Protein AF-A0A4U1I1T6-F1 (afdb_monomer_lite)

Sequence (171 aa):
MKTCNKTPLALSTFSSVDLEDEPFQVVIAKGVFDIVPGAPLALASTQEVIALDEAVPFKIGTDILCQATAYAPGGVPVPSFRVGWAVGASTRHHTVTGPRARVYTPLLGWSLSPIVPVRRAPLGDALAREGEGYRYLRGDEEVILENLHPEYPRLTFRLPNLLVATALVDR

Organism: NCBI:txid889272

Secondary structure (DSSP, 8-state):
------SSSEEEEEEEE-TTS-EEEEEEEE--EE--TTSB-EE-SS-------------SS------EEEE-GGG--BSEEEEEEEETTEEEEEEEE----EEEETTTEEEEPPPPPBSEEEE-GGG----SS-----S--EEEEES-SSS-SEEEEE-------------

Foldseek 3Di:
DDFDDPDPWDWDKDWDADPVRHIDIDIDTHFDWDADFAEATDGDPDGDDDDDPPPDDDALEDWDFDWFKFFDPPLDFDQKDKWWKDWAPDIDMDIDGADWDFDQDPPPGTDIHRTDTDRMDTDDRPPGDRPPDSYYDQQFTKMWTARRDPPCNIGIYTGNSDDDDTDDDDD

Structure (mmCIF, N/CA/C/O backbone):
data_AF-A0A4U1I1T6-F1
#
_entry.id   AF-A0A4U1I1T6-F1
#
loop_
_atom_site.group_PDB
_atom_site.id
_atom_site.type_symbol
_atom_site.label_atom_id
_atom_site.label_alt_id
_atom_site.label_comp_id
_atom_site.label_asym_id
_atom_site.label_entity_id
_atom_site.label_seq_id
_atom_site.pdbx_PDB_ins_code
_atom_site.Cartn_x
_atom_site.Cartn_y
_atom_site.Cartn_z
_atom_site.occupancy
_atom_site.B_iso_or_equiv
_atom_site.auth_seq_id
_atom_site.auth_comp_id
_atom_site.auth_asym_id
_atom_site.auth_atom_id
_atom_site.pdbx_PDB_model_num
ATOM 1 N N . MET A 1 1 ? -2.062 15.041 29.636 1.00 62.44 1 MET A N 1
ATOM 2 C CA . MET A 1 1 ? -3.040 13.983 29.295 1.00 62.44 1 MET A CA 1
ATOM 3 C C . MET A 1 1 ? -2.355 12.622 29.383 1.00 62.44 1 MET A C 1
ATOM 5 O O . MET A 1 1 ? -1.248 12.500 28.875 1.00 62.44 1 MET A O 1
ATOM 9 N N . LYS A 1 2 ? -2.943 11.620 30.054 1.00 67.38 2 LYS A N 1
ATOM 10 C CA . LYS A 1 2 ? -2.386 10.254 30.092 1.00 67.38 2 LYS A CA 1
ATOM 11 C C . LYS A 1 2 ? -3.139 9.378 29.094 1.00 67.38 2 LYS A C 1
ATOM 13 O O . LYS A 1 2 ? -4.323 9.130 29.291 1.00 67.38 2 LYS A O 1
ATOM 18 N N . THR A 1 3 ? -2.457 8.881 28.066 1.00 72.00 3 THR A N 1
ATOM 19 C CA . THR A 1 3 ? -3.080 7.996 27.073 1.00 72.00 3 THR A CA 1
ATOM 20 C C . THR A 1 3 ? -3.007 6.540 27.530 1.00 72.00 3 THR A C 1
ATOM 22 O O . THR A 1 3 ? -1.951 6.058 27.938 1.00 72.00 3 THR A O 1
ATOM 25 N N . CYS A 1 4 ? -4.138 5.830 27.495 1.00 77.81 4 CYS A N 1
ATOM 26 C CA . CYS A 1 4 ? -4.217 4.400 27.792 1.00 77.81 4 CYS A CA 1
ATOM 27 C C . CYS A 1 4 ? -4.585 3.647 26.513 1.00 77.81 4 CYS A C 1
ATOM 29 O O . CYS A 1 4 ? -5.707 3.765 26.025 1.00 77.81 4 CYS A O 1
ATOM 31 N N . ASN A 1 5 ? -3.637 2.884 25.970 1.00 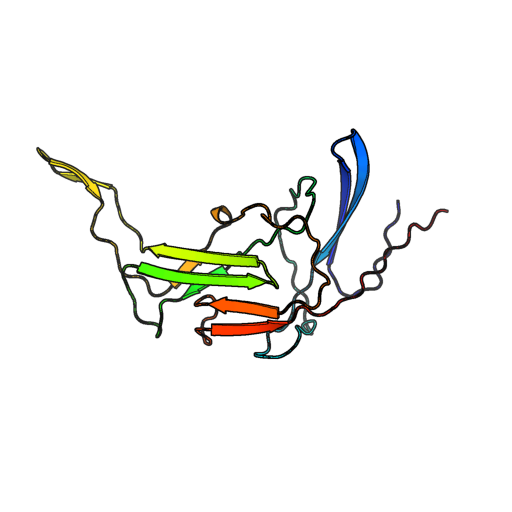81.62 5 ASN A N 1
ATOM 32 C CA . ASN A 1 5 ? -3.860 2.071 24.783 1.00 81.62 5 ASN A CA 1
ATOM 33 C C . ASN A 1 5 ? -4.319 0.664 25.186 1.00 81.62 5 ASN A C 1
ATOM 35 O O . ASN A 1 5 ? -3.587 -0.055 25.861 1.00 81.62 5 ASN A O 1
ATOM 39 N N . LYS A 1 6 ? -5.534 0.285 24.779 1.00 84.06 6 LYS A N 1
ATOM 40 C CA . LYS A 1 6 ? -6.099 -1.063 24.982 1.00 84.06 6 LYS A CA 1
ATOM 41 C C . LYS A 1 6 ? -6.043 -1.930 23.718 1.00 84.06 6 LYS A C 1
ATOM 43 O O . LYS A 1 6 ? -6.644 -2.998 23.684 1.00 84.06 6 LYS A O 1
ATOM 48 N N . THR A 1 7 ? -5.365 -1.456 22.678 1.00 83.12 7 THR A N 1
ATOM 49 C CA . THR A 1 7 ? -5.204 -2.147 21.395 1.00 83.12 7 THR A CA 1
ATOM 50 C C . THR A 1 7 ? -3.774 -2.683 21.266 1.00 83.12 7 THR A C 1
ATOM 52 O O . THR A 1 7 ? -2.875 -2.174 21.938 1.00 83.12 7 THR A O 1
ATOM 55 N N . PRO A 1 8 ? -3.528 -3.669 20.386 1.00 84.25 8 PRO A N 1
ATOM 56 C CA . PRO A 1 8 ? -2.169 -4.098 20.051 1.00 84.25 8 PRO A CA 1
ATOM 57 C C . PRO A 1 8 ? -1.422 -3.107 19.136 1.00 84.25 8 PRO A C 1
ATOM 59 O O . PRO A 1 8 ? -0.280 -3.368 18.770 1.00 84.25 8 PRO A O 1
ATOM 62 N N . LEU A 1 9 ? -2.053 -1.996 18.737 1.00 87.12 9 LEU A N 1
ATOM 63 C CA . LEU A 1 9 ? -1.491 -1.023 17.800 1.00 87.12 9 LEU A CA 1
ATOM 64 C C . LEU A 1 9 ? -0.429 -0.161 18.483 1.00 87.12 9 LEU A C 1
ATOM 66 O O . LEU A 1 9 ? -0.595 0.238 19.635 1.00 87.12 9 LEU A O 1
ATOM 70 N N . ALA A 1 10 ? 0.632 0.195 17.765 1.00 87.19 10 ALA A N 1
ATOM 71 C CA . ALA A 1 10 ? 1.562 1.224 18.211 1.00 87.19 10 ALA A CA 1
ATOM 72 C C . ALA A 1 10 ? 0.858 2.588 18.239 1.00 87.19 10 ALA A C 1
ATOM 74 O O . ALA A 1 10 ? 0.113 2.933 17.324 1.00 87.19 10 ALA A O 1
ATOM 75 N N . LEU A 1 11 ? 1.096 3.367 19.292 1.00 84.56 11 LEU A N 1
ATOM 76 C CA . LEU A 1 11 ? 0.408 4.631 19.536 1.00 84.56 11 LEU A CA 1
ATOM 77 C C . LEU A 1 11 ? 1.404 5.795 19.537 1.00 84.56 11 LEU A C 1
ATOM 79 O O . LEU A 1 11 ? 2.357 5.773 20.313 1.00 84.56 11 LEU A O 1
ATOM 83 N N . SER A 1 12 ? 1.113 6.832 18.752 1.00 84.25 12 SER A N 1
ATOM 84 C CA . SER A 1 12 ? 1.759 8.150 18.847 1.00 84.25 12 SER A CA 1
ATOM 85 C C . SER A 1 12 ? 0.694 9.218 19.093 1.00 84.25 12 SER A C 1
ATOM 87 O O . SER A 1 12 ? -0.420 9.128 18.573 1.00 84.25 12 SER A O 1
ATOM 89 N N . THR A 1 13 ? 1.014 10.238 19.887 1.00 83.00 13 THR A N 1
ATOM 90 C CA . THR A 1 13 ? 0.098 11.352 20.163 1.00 83.00 13 THR A CA 1
ATOM 91 C C . THR A 1 13 ? 0.864 12.663 20.233 1.00 83.00 13 THR A C 1
ATOM 93 O O . THR A 1 13 ? 1.878 12.725 20.924 1.00 83.00 13 THR A O 1
ATOM 96 N N . PHE A 1 14 ? 0.352 13.718 19.608 1.00 84.56 14 PHE A N 1
ATOM 97 C CA . PHE A 1 14 ? 0.899 15.073 19.711 1.00 84.56 14 PHE A CA 1
ATOM 98 C C . PHE A 1 14 ? -0.227 16.107 19.676 1.00 84.56 14 PHE A C 1
ATOM 100 O O . PHE A 1 14 ? -1.327 15.817 19.205 1.00 84.56 14 PHE A O 1
ATOM 107 N N . SER A 1 15 ? 0.025 17.290 20.222 1.00 86.12 15 SER A N 1
ATOM 108 C CA . SER A 1 15 ? -0.927 18.401 20.187 1.00 86.12 15 SER A CA 1
ATOM 109 C C . SER A 1 15 ? -0.653 19.285 18.972 1.00 86.12 15 SER A C 1
ATOM 111 O O . SER A 1 15 ? 0.494 19.424 18.548 1.00 86.12 15 SER A O 1
ATOM 113 N N . SER A 1 16 ? -1.703 19.870 18.411 1.00 85.56 16 SER A N 1
ATOM 114 C CA . SER A 1 16 ? -1.637 20.783 17.272 1.00 85.56 16 SER A CA 1
ATOM 115 C C . SER A 1 16 ? -2.718 21.858 17.414 1.00 85.56 16 SER A C 1
ATOM 117 O O . SER A 1 16 ? -3.456 21.851 18.400 1.00 85.56 16 SER A O 1
ATOM 119 N N . VAL A 1 17 ? -2.789 22.780 16.461 1.00 85.75 17 VAL A N 1
ATOM 120 C CA . VAL A 1 17 ? -3.828 23.812 16.380 1.00 85.75 17 VAL A CA 1
ATOM 121 C C . VAL A 1 17 ? -4.513 23.725 15.025 1.00 85.75 17 VAL A C 1
ATOM 123 O O . VAL A 1 17 ? -3.873 23.358 14.033 1.00 85.75 17 VAL A O 1
ATOM 126 N N . ASP A 1 18 ? -5.817 23.967 14.990 1.00 84.31 18 ASP A N 1
ATOM 127 C CA . ASP A 1 18 ? -6.570 23.995 13.739 1.00 84.31 18 ASP A CA 1
ATOM 128 C C . ASP A 1 18 ? -6.393 25.334 12.991 1.00 84.31 18 ASP A C 1
ATOM 130 O O . ASP A 1 18 ? -5.479 26.109 13.273 1.00 84.31 18 ASP A O 1
ATOM 134 N N . LEU A 1 19 ? -7.227 25.588 11.976 1.00 83.00 19 LEU A N 1
ATOM 135 C CA . LEU A 1 19 ? -7.156 26.818 11.174 1.00 83.00 19 LEU A CA 1
ATOM 136 C C . LEU A 1 19 ? -7.570 28.084 11.947 1.00 83.00 19 LEU A C 1
ATOM 138 O O . LEU A 1 19 ? -7.325 29.183 11.451 1.00 83.00 19 LEU A O 1
ATOM 142 N N . GLU A 1 20 ? -8.205 27.937 13.110 1.00 89.06 20 GLU A N 1
ATOM 143 C CA . GLU A 1 20 ? -8.663 29.021 13.985 1.00 89.06 20 GLU A CA 1
ATOM 144 C C . GLU A 1 20 ? -7.752 29.180 15.219 1.00 89.06 20 GLU A C 1
ATOM 146 O O . GLU A 1 20 ? -8.106 29.886 16.159 1.00 89.06 20 GLU A O 1
ATOM 151 N N . ASP A 1 21 ? -6.567 28.552 15.202 1.00 88.00 21 ASP A N 1
ATOM 152 C CA . ASP A 1 21 ? -5.613 28.473 16.317 1.00 88.00 21 ASP A CA 1
ATOM 153 C C . ASP A 1 21 ? -6.151 27.728 17.560 1.00 88.00 21 ASP A C 1
ATOM 155 O O . ASP A 1 21 ? -5.541 27.771 18.635 1.00 88.00 21 ASP A O 1
ATOM 159 N N . GLU A 1 22 ? -7.252 26.980 17.428 1.00 88.88 22 GLU A N 1
ATOM 160 C CA . GLU A 1 22 ? -7.821 26.219 18.537 1.00 88.88 22 GLU A CA 1
ATOM 161 C C . GLU A 1 22 ? -7.041 24.909 18.752 1.00 88.88 22 GLU A C 1
ATOM 163 O O . GLU A 1 22 ? -6.776 24.156 17.803 1.00 88.88 22 GLU A O 1
ATOM 168 N N . PRO A 1 23 ? -6.634 24.596 19.997 1.00 87.44 23 PRO A N 1
ATOM 169 C CA . PRO A 1 23 ? -5.812 23.432 20.276 1.00 87.44 23 PRO A CA 1
ATOM 170 C C . PRO A 1 23 ? -6.610 22.134 20.142 1.00 87.44 23 PRO A C 1
ATOM 172 O O . PRO A 1 23 ? -7.677 21.960 20.733 1.00 87.44 23 PRO A O 1
ATOM 175 N N . PHE A 1 24 ? -6.024 21.151 19.465 1.00 83.19 24 PHE A N 1
ATOM 176 C CA . PHE A 1 24 ? -6.558 19.797 19.392 1.00 83.19 24 PHE A CA 1
ATOM 177 C C . PHE A 1 24 ? -5.471 18.739 19.593 1.00 83.19 24 PHE A C 1
ATOM 179 O O . PHE A 1 24 ? -4.265 18.991 19.510 1.00 83.19 24 PHE A O 1
ATOM 186 N N . GLN A 1 25 ? -5.908 17.517 19.886 1.00 83.06 25 GLN A N 1
ATOM 187 C CA . GLN A 1 25 ? -5.027 16.384 20.125 1.00 83.06 25 GLN A CA 1
ATOM 188 C C . GLN A 1 25 ? -5.090 15.402 18.958 1.00 83.06 25 GLN A C 1
ATOM 190 O O . GLN A 1 25 ? -6.158 14.895 18.619 1.00 83.06 25 GLN A O 1
ATOM 195 N N . VAL A 1 26 ? -3.931 15.065 18.399 1.00 81.94 26 VAL A N 1
ATOM 196 C CA . VAL A 1 26 ? -3.796 14.007 17.399 1.00 81.94 26 VAL A CA 1
ATOM 197 C C . VAL A 1 26 ? -3.507 12.683 18.093 1.00 81.94 26 VAL A C 1
ATOM 199 O O . VAL A 1 26 ? -2.675 12.603 19.007 1.00 81.94 26 VAL A O 1
ATOM 202 N N . VAL A 1 27 ? -4.198 11.640 17.634 1.00 83.25 27 VAL A N 1
ATOM 203 C CA . VAL A 1 27 ? -3.990 10.248 18.031 1.00 83.25 27 VAL A CA 1
ATOM 204 C C . VAL A 1 27 ? -3.716 9.426 16.778 1.00 83.25 27 VAL A C 1
ATOM 206 O O . VAL A 1 27 ? -4.550 9.367 15.879 1.00 83.25 27 VAL A O 1
ATOM 209 N N . ILE A 1 28 ? -2.554 8.779 16.727 1.00 83.56 28 ILE A N 1
ATOM 210 C CA . ILE A 1 28 ? -2.149 7.903 15.628 1.00 83.56 28 ILE A CA 1
ATOM 211 C C . ILE A 1 28 ? -2.054 6.479 16.159 1.00 83.56 28 ILE A C 1
ATOM 213 O O . ILE A 1 28 ? -1.258 6.207 17.057 1.00 83.56 28 ILE A O 1
ATOM 217 N N . ALA A 1 29 ? -2.829 5.573 15.568 1.00 85.31 29 ALA A N 1
ATOM 218 C CA . ALA A 1 29 ? -2.722 4.140 15.801 1.00 85.31 29 ALA A CA 1
ATOM 219 C C . ALA A 1 29 ? -2.100 3.468 14.569 1.00 85.31 29 ALA A C 1
ATOM 221 O O . ALA A 1 29 ? -2.626 3.575 13.463 1.00 85.31 29 ALA A O 1
ATOM 222 N N . LYS A 1 30 ? -0.964 2.798 14.757 1.00 87.44 30 LYS A N 1
ATOM 223 C CA . LYS A 1 30 ? -0.170 2.152 13.705 1.00 87.44 30 LYS A CA 1
ATOM 224 C C . LYS A 1 30 ? -0.226 0.642 13.897 1.00 87.44 30 LYS A C 1
ATOM 226 O O . LYS A 1 30 ? -0.022 0.157 15.009 1.00 87.44 30 LYS A O 1
ATOM 231 N N . GLY A 1 31 ? -0.480 -0.096 12.825 1.00 88.88 31 GLY A N 1
ATOM 232 C CA . GLY A 1 31 ? -0.521 -1.552 12.868 1.00 88.88 31 GLY A CA 1
ATOM 233 C C . GLY A 1 31 ? -0.065 -2.176 11.564 1.00 88.88 31 GLY A C 1
ATOM 234 O O . GLY A 1 31 ? -0.173 -1.565 10.501 1.00 88.88 31 GLY A O 1
ATOM 235 N N . VAL A 1 32 ? 0.434 -3.400 11.673 1.00 92.31 32 VAL A N 1
ATOM 236 C CA . VAL A 1 32 ? 0.719 -4.277 10.540 1.00 92.31 32 VAL A CA 1
ATOM 237 C C . VAL A 1 32 ? -0.510 -5.141 10.285 1.00 92.31 32 VAL A C 1
ATOM 239 O O . VAL A 1 32 ? -1.097 -5.697 11.222 1.00 92.31 32 VAL A O 1
ATOM 242 N N . PHE A 1 33 ? -0.894 -5.238 9.015 1.00 93.00 33 PHE A N 1
ATOM 243 C CA . PHE A 1 33 ? -2.070 -5.967 8.566 1.00 93.00 33 PHE A CA 1
ATOM 244 C C . PHE A 1 33 ? -1.711 -6.953 7.463 1.00 93.00 33 PHE A C 1
ATOM 246 O O . PHE A 1 33 ? -0.930 -6.628 6.569 1.00 93.00 33 PHE A O 1
ATOM 253 N N . ASP A 1 34 ? -2.348 -8.118 7.497 1.00 93.25 34 ASP A N 1
ATOM 254 C CA . ASP A 1 34 ? -2.270 -9.099 6.428 1.00 93.25 34 ASP A CA 1
ATOM 255 C C . ASP A 1 34 ? -3.204 -8.693 5.287 1.00 93.25 34 ASP A C 1
ATOM 257 O O . ASP A 1 34 ? -4.404 -8.462 5.480 1.00 93.25 34 ASP A O 1
ATOM 261 N N . ILE A 1 35 ? -2.643 -8.621 4.079 1.00 92.75 35 ILE A N 1
ATOM 262 C CA . ILE A 1 35 ? -3.406 -8.368 2.860 1.00 92.75 35 ILE A CA 1
ATOM 263 C C . ILE A 1 35 ? -3.799 -9.709 2.254 1.00 92.75 35 ILE A C 1
ATOM 265 O O . ILE A 1 35 ? -2.966 -10.430 1.706 1.00 92.75 35 ILE A O 1
ATOM 269 N N . VAL A 1 36 ? -5.091 -10.019 2.314 1.00 89.56 36 VAL A N 1
ATOM 270 C CA . VAL A 1 36 ? -5.667 -11.200 1.670 1.00 89.56 36 VAL A CA 1
ATOM 271 C C . VAL A 1 36 ? -6.554 -10.739 0.509 1.00 89.56 36 VAL A C 1
ATOM 273 O O . VAL A 1 36 ? -7.460 -9.929 0.729 1.00 89.56 36 VAL A O 1
ATOM 276 N N . PRO A 1 37 ? -6.326 -11.223 -0.730 1.00 93.69 37 PRO A N 1
ATOM 277 C CA . PRO A 1 37 ? -7.136 -10.838 -1.880 1.00 93.69 37 PRO A CA 1
ATOM 278 C C . PRO A 1 37 ? -8.638 -11.034 -1.632 1.00 93.69 37 PRO A C 1
ATOM 280 O O . PRO A 1 37 ? -9.088 -12.112 -1.252 1.00 93.69 37 PRO A O 1
ATOM 283 N N . GLY A 1 38 ? -9.415 -9.980 -1.867 1.00 92.00 38 GLY A N 1
ATOM 284 C CA . GLY A 1 38 ? -10.870 -9.956 -1.734 1.00 92.00 38 GLY A CA 1
ATOM 285 C C . GLY A 1 38 ? -11.399 -9.907 -0.297 1.00 92.00 38 GLY A C 1
ATOM 286 O O . GLY A 1 38 ? -12.611 -9.815 -0.119 1.00 92.00 38 GLY A O 1
ATOM 287 N N . ALA A 1 39 ? -10.535 -9.940 0.720 1.00 92.06 39 ALA A N 1
ATOM 288 C CA . ALA A 1 39 ? -10.943 -9.939 2.121 1.00 92.06 39 ALA A CA 1
ATOM 289 C C . ALA A 1 39 ? -10.639 -8.597 2.814 1.00 92.06 39 ALA A C 1
ATOM 291 O O . ALA A 1 39 ? -9.796 -7.823 2.347 1.00 92.06 39 ALA A O 1
ATOM 292 N N . PRO A 1 40 ? -11.319 -8.286 3.932 1.00 94.56 40 PRO A N 1
ATOM 293 C CA . PRO A 1 40 ? -10.883 -7.224 4.827 1.00 94.56 40 PRO A CA 1
ATOM 294 C C . PRO A 1 40 ? -9.486 -7.503 5.383 1.00 94.56 40 PRO A C 1
ATOM 296 O O . PRO A 1 40 ? -9.140 -8.655 5.651 1.00 94.56 40 PRO A O 1
ATOM 299 N N . LEU A 1 41 ? -8.710 -6.441 5.595 1.00 94.44 41 LEU A N 1
ATOM 300 C CA . LEU A 1 41 ? -7.442 -6.516 6.310 1.00 94.44 41 LEU A CA 1
ATOM 301 C C . LEU A 1 41 ? -7.644 -7.156 7.689 1.00 94.44 41 LEU A C 1
ATOM 303 O O . LEU A 1 41 ? -8.540 -6.771 8.442 1.00 94.44 41 LEU A O 1
ATOM 307 N N . ALA A 1 42 ? -6.773 -8.099 8.031 1.00 91.81 42 ALA A N 1
ATOM 308 C CA . ALA A 1 42 ? -6.689 -8.675 9.367 1.00 91.81 42 ALA A CA 1
ATOM 309 C C . ALA A 1 42 ? -5.436 -8.147 10.064 1.00 91.81 42 ALA A C 1
ATOM 311 O O . ALA A 1 42 ? -4.418 -7.921 9.415 1.00 91.81 42 ALA A O 1
ATOM 312 N N . LEU A 1 43 ? -5.493 -7.932 11.381 1.00 91.56 43 LEU A N 1
ATOM 313 C CA . LEU A 1 43 ? -4.284 -7.602 12.135 1.00 91.56 43 LEU A CA 1
ATOM 314 C C . LEU A 1 43 ? -3.298 -8.762 12.046 1.00 91.56 43 LEU A C 1
ATOM 316 O O . LEU A 1 43 ? -3.652 -9.893 12.382 1.00 91.56 43 LEU A O 1
ATOM 320 N N . ALA A 1 44 ? -2.068 -8.458 11.645 1.00 92.12 44 ALA A N 1
ATOM 321 C CA . ALA A 1 44 ? -1.010 -9.449 11.604 1.00 92.12 44 ALA A CA 1
ATOM 322 C C . ALA A 1 44 ? -0.707 -9.954 13.021 1.00 92.12 44 ALA A C 1
ATOM 324 O O . ALA A 1 44 ? -0.699 -9.184 13.992 1.00 92.12 44 ALA A O 1
ATOM 325 N N . SER A 1 45 ? -0.397 -11.247 13.145 1.00 89.62 45 SER A N 1
ATOM 326 C CA . SER A 1 45 ? -0.026 -11.870 14.426 1.00 89.62 45 SER A CA 1
ATOM 327 C C . SER A 1 45 ? 1.233 -11.261 15.048 1.00 89.62 45 SER A C 1
ATOM 329 O O . SER A 1 45 ? 1.456 -11.377 16.252 1.00 89.62 45 SER A O 1
ATOM 331 N N . THR A 1 46 ? 2.061 -10.618 14.226 1.00 89.62 46 THR A N 1
ATOM 332 C CA . THR A 1 46 ? 3.283 -9.929 14.630 1.00 89.62 46 THR A CA 1
ATOM 333 C C . THR A 1 46 ? 3.184 -8.470 14.209 1.00 89.62 46 THR A C 1
ATOM 335 O O . THR A 1 46 ? 2.896 -8.168 13.055 1.00 89.62 46 THR A O 1
ATOM 338 N N . GLN A 1 47 ? 3.405 -7.564 15.159 1.00 89.75 47 GLN A N 1
ATOM 339 C CA . GLN A 1 47 ? 3.430 -6.126 14.915 1.00 89.75 47 GLN A CA 1
ATOM 340 C C . GLN A 1 47 ? 4.886 -5.664 14.833 1.00 89.75 47 GLN A C 1
ATOM 342 O O . GLN A 1 47 ? 5.686 -5.970 15.717 1.00 89.75 47 GLN A O 1
ATOM 347 N N . GLU A 1 48 ? 5.221 -4.922 13.783 1.00 82.94 48 GLU A N 1
ATOM 348 C CA . GLU A 1 48 ? 6.536 -4.307 13.594 1.00 82.94 48 GLU A CA 1
ATOM 349 C C . GLU A 1 48 ? 6.451 -2.792 13.807 1.00 82.94 48 GLU A C 1
ATOM 351 O O . GLU A 1 48 ? 5.394 -2.176 13.639 1.00 82.94 48 GLU A O 1
ATOM 356 N N . VAL A 1 49 ? 7.568 -2.171 14.195 1.00 72.94 49 VAL A N 1
ATOM 357 C CA . VAL A 1 49 ? 7.624 -0.718 14.390 1.00 72.94 49 VAL A CA 1
ATOM 358 C C . VAL A 1 49 ? 7.624 -0.033 13.028 1.00 72.94 49 VAL A C 1
ATOM 360 O O . VAL A 1 49 ? 8.618 -0.057 12.307 1.00 72.94 49 VAL A O 1
ATOM 363 N N . ILE A 1 50 ? 6.511 0.617 12.693 1.00 70.12 50 ILE A N 1
ATOM 364 C CA . ILE A 1 50 ? 6.393 1.421 11.477 1.00 70.12 50 ILE A CA 1
ATOM 365 C C . ILE A 1 50 ? 6.915 2.832 11.775 1.00 70.12 50 ILE A C 1
ATOM 367 O O . ILE A 1 50 ? 6.245 3.635 12.437 1.00 70.12 50 ILE A O 1
ATOM 371 N N . ALA A 1 51 ? 8.117 3.137 11.287 1.00 67.31 51 ALA A N 1
ATOM 372 C CA . ALA A 1 51 ? 8.631 4.500 11.249 1.00 67.31 51 ALA A CA 1
ATOM 373 C C . ALA A 1 51 ? 7.941 5.247 10.097 1.00 67.31 51 ALA A C 1
ATOM 375 O O . ALA A 1 51 ? 8.297 5.078 8.935 1.00 67.31 51 ALA A O 1
ATOM 376 N N . LEU A 1 52 ? 6.916 6.028 10.427 1.00 63.91 52 LEU A N 1
ATOM 377 C CA . LEU A 1 52 ? 6.344 7.029 9.528 1.00 63.91 52 LEU A CA 1
ATOM 378 C C . LEU A 1 52 ? 6.854 8.388 9.983 1.00 63.91 52 LEU A C 1
ATOM 380 O O . LEU A 1 52 ? 6.861 8.640 11.191 1.00 63.91 52 LEU A O 1
ATOM 384 N N . ASP A 1 53 ? 7.241 9.245 9.042 1.00 63.03 53 ASP A N 1
ATOM 385 C CA . ASP A 1 53 ? 7.524 10.643 9.353 1.00 63.03 53 ASP A CA 1
ATOM 386 C C . ASP A 1 53 ? 6.227 11.286 9.871 1.00 63.03 53 ASP A C 1
ATOM 388 O O . ASP A 1 53 ? 5.197 11.298 9.195 1.00 63.03 53 ASP A O 1
ATOM 392 N N . GLU A 1 54 ? 6.238 11.734 11.127 1.00 60.00 54 GLU A N 1
ATOM 393 C CA . GLU A 1 54 ? 5.018 12.062 11.882 1.00 60.00 54 GLU A CA 1
ATOM 394 C C . GLU A 1 54 ? 4.500 13.486 11.624 1.00 60.00 54 GLU A C 1
ATOM 396 O O . GLU A 1 54 ? 3.552 13.931 12.272 1.00 60.00 54 GLU A O 1
ATOM 401 N N . ALA A 1 55 ? 5.098 14.209 10.673 1.00 59.75 55 ALA A N 1
ATOM 402 C CA . ALA A 1 55 ? 4.673 15.551 10.302 1.00 59.75 55 ALA A CA 1
ATOM 403 C C . ALA A 1 55 ? 3.352 15.499 9.517 1.00 59.75 55 ALA A C 1
ATOM 405 O O . ALA A 1 55 ? 3.321 15.490 8.287 1.00 59.75 55 ALA A O 1
ATOM 406 N N . VAL A 1 56 ? 2.238 15.460 10.246 1.00 63.84 56 VAL A N 1
ATOM 407 C CA . VAL A 1 56 ? 0.890 15.522 9.680 1.00 63.84 56 VAL A CA 1
ATOM 408 C C . VAL A 1 56 ? 0.300 16.895 10.015 1.00 63.84 56 VAL A C 1
ATOM 410 O O . VAL A 1 56 ? -0.139 17.089 11.149 1.00 63.84 56 VAL A O 1
ATOM 413 N N . PRO A 1 57 ? 0.298 17.867 9.080 1.00 67.62 57 PRO A N 1
ATOM 414 C CA . PRO A 1 57 ? -0.429 19.115 9.291 1.00 67.62 57 PRO A CA 1
ATOM 415 C C . PRO A 1 57 ? -1.934 18.838 9.413 1.00 67.62 57 PRO A C 1
ATOM 417 O O . PRO A 1 57 ? -2.411 17.772 9.007 1.00 67.62 57 PRO A O 1
ATOM 420 N N . PHE A 1 58 ? -2.687 19.802 9.950 1.00 70.38 58 PHE A N 1
ATOM 421 C CA . PHE A 1 58 ? -4.147 19.741 9.941 1.00 70.38 58 PHE A CA 1
ATOM 422 C C . PHE A 1 58 ? -4.669 19.525 8.510 1.00 70.38 58 PHE A C 1
ATOM 424 O O . PHE A 1 58 ? -4.225 20.185 7.570 1.00 70.38 58 PHE A O 1
ATOM 431 N N . LYS A 1 59 ? -5.618 18.594 8.353 1.00 72.69 59 LYS A N 1
ATOM 432 C CA . LYS A 1 59 ? -6.231 18.228 7.070 1.00 72.69 59 LYS A CA 1
ATOM 433 C C . LYS A 1 59 ? -7.746 18.198 7.220 1.00 72.69 59 LYS A C 1
ATOM 435 O O . LYS A 1 59 ? -8.276 17.538 8.111 1.00 72.69 59 LYS A O 1
ATOM 440 N N . ILE A 1 60 ? -8.438 18.874 6.304 1.00 71.56 60 ILE A N 1
ATOM 441 C CA . ILE A 1 60 ? -9.911 18.966 6.264 1.00 71.56 60 ILE A CA 1
ATOM 442 C C . ILE A 1 60 ? -10.553 17.603 5.906 1.00 71.56 60 ILE A C 1
ATOM 444 O O . ILE A 1 60 ? -11.749 17.399 6.097 1.00 71.56 60 ILE A O 1
ATOM 448 N N . GLY A 1 61 ? -9.766 16.640 5.414 1.00 77.56 61 GLY A N 1
ATOM 449 C CA . GLY A 1 61 ? -1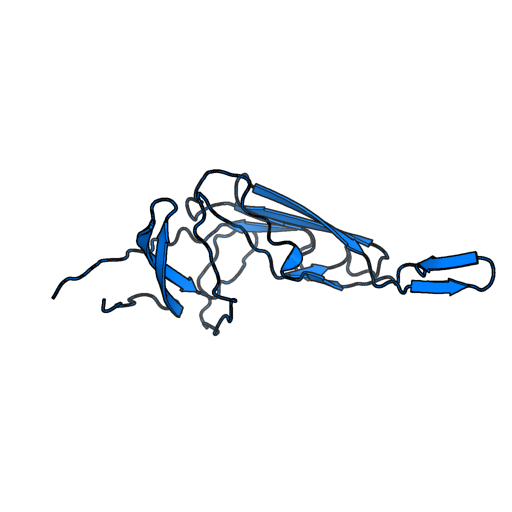0.222 15.297 5.056 1.00 77.56 61 GLY A CA 1
ATOM 450 C C . GLY A 1 61 ? -9.123 14.242 5.173 1.00 77.56 61 GLY A C 1
ATOM 451 O O . GLY A 1 61 ? -8.0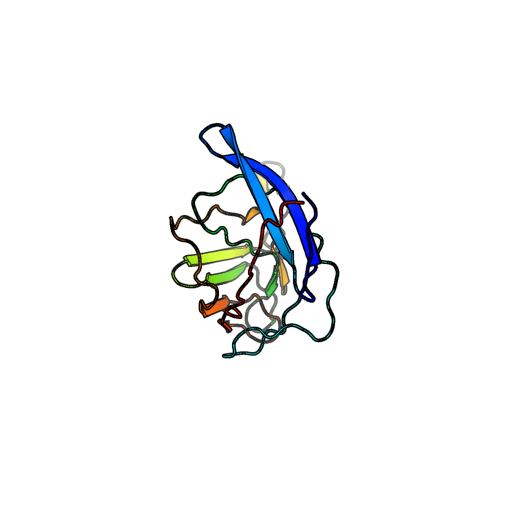83 14.464 5.794 1.00 77.56 61 GLY A O 1
ATOM 452 N N . THR A 1 62 ? -9.366 13.068 4.586 1.00 80.00 62 THR A N 1
ATOM 453 C CA . THR A 1 62 ? -8.388 11.978 4.594 1.00 80.00 62 THR A CA 1
ATOM 454 C C . THR A 1 62 ? -7.360 12.136 3.480 1.00 80.00 62 THR A C 1
ATOM 456 O O . THR A 1 62 ? -7.702 12.140 2.298 1.00 80.00 62 THR A O 1
ATOM 459 N N . ASP A 1 63 ? -6.089 12.130 3.867 1.00 78.38 63 ASP A N 1
ATOM 460 C CA . ASP A 1 63 ? -4.979 11.962 2.939 1.00 78.38 63 ASP A CA 1
ATOM 461 C C . ASP A 1 63 ? -4.614 10.493 2.784 1.00 78.38 63 ASP A C 1
ATOM 463 O O . ASP A 1 63 ? -4.532 9.744 3.758 1.00 78.38 63 ASP A O 1
ATOM 467 N N . ILE A 1 64 ? -4.345 10.095 1.543 1.00 81.19 64 ILE A N 1
ATOM 468 C CA . ILE A 1 64 ? -3.907 8.743 1.211 1.00 81.19 64 ILE A CA 1
ATOM 469 C C . ILE A 1 64 ? -2.469 8.832 0.720 1.00 81.19 64 ILE A C 1
ATOM 471 O O . ILE A 1 64 ? -2.201 9.338 -0.371 1.00 81.19 64 ILE A O 1
ATOM 475 N N . LEU A 1 65 ? -1.557 8.308 1.531 1.00 80.44 65 LEU A N 1
ATOM 476 C CA . LEU A 1 65 ? -0.144 8.181 1.200 1.00 80.44 65 LEU A CA 1
ATOM 477 C C . LEU A 1 65 ? 0.148 6.742 0.781 1.00 80.44 65 LEU A C 1
ATOM 479 O O . LEU A 1 65 ? -0.300 5.797 1.429 1.00 80.44 65 LEU A O 1
ATOM 483 N N . CYS A 1 66 ? 0.896 6.574 -0.309 1.00 82.12 66 CYS A N 1
ATOM 484 C CA . CYS A 1 66 ? 1.287 5.266 -0.819 1.00 82.12 66 CYS A CA 1
ATOM 485 C C . CYS A 1 66 ? 2.812 5.187 -0.924 1.00 82.12 66 CYS A C 1
ATOM 487 O O . CYS A 1 66 ? 3.402 5.695 -1.877 1.00 82.12 66 CYS A O 1
ATOM 489 N N . GLN A 1 67 ? 3.432 4.526 0.053 1.00 85.69 67 GLN A N 1
ATOM 490 C CA . GLN A 1 67 ? 4.835 4.131 0.006 1.00 85.69 67 GLN A CA 1
ATOM 491 C C . GLN A 1 67 ? 4.895 2.656 -0.390 1.00 85.69 67 GLN A C 1
ATOM 493 O O . GLN A 1 67 ? 4.489 1.775 0.368 1.00 85.69 67 GLN A O 1
ATOM 498 N N . ALA A 1 68 ? 5.347 2.381 -1.610 1.00 88.69 68 ALA A N 1
ATOM 499 C CA . ALA A 1 68 ? 5.278 1.044 -2.187 1.00 88.69 68 ALA A CA 1
ATOM 500 C C . ALA A 1 68 ? 6.426 0.787 -3.163 1.00 88.69 68 ALA A C 1
ATOM 502 O O . ALA A 1 68 ? 7.126 1.697 -3.602 1.00 88.69 68 ALA A O 1
ATOM 503 N N . THR A 1 69 ? 6.604 -0.476 -3.546 1.00 93.19 69 THR A N 1
ATOM 504 C CA . THR A 1 69 ? 7.429 -0.833 -4.703 1.00 93.19 69 THR A CA 1
ATOM 505 C C . THR A 1 69 ? 6.517 -1.078 -5.896 1.00 93.19 69 THR A C 1
ATOM 507 O O . THR A 1 69 ? 5.591 -1.878 -5.824 1.00 93.19 69 THR A O 1
ATOM 510 N N . ALA A 1 70 ? 6.798 -0.396 -6.998 1.00 95.38 70 ALA A N 1
ATOM 511 C CA . ALA A 1 70 ? 6.168 -0.624 -8.284 1.00 95.38 70 ALA A CA 1
ATOM 512 C C . ALA A 1 70 ? 6.780 -1.845 -8.978 1.00 95.38 70 ALA A C 1
ATOM 514 O O . ALA A 1 70 ? 8.005 -1.989 -8.995 1.00 95.38 70 ALA A O 1
ATOM 515 N N . TYR A 1 71 ? 5.948 -2.673 -9.605 1.00 96.88 71 TYR A N 1
ATOM 516 C CA . TYR A 1 71 ? 6.351 -3.878 -10.328 1.00 96.88 71 TYR A CA 1
ATOM 517 C C . TYR A 1 71 ? 5.915 -3.800 -11.788 1.00 96.88 71 TYR A C 1
ATOM 519 O O . TYR A 1 71 ? 4.750 -3.565 -12.092 1.00 96.88 71 TYR A O 1
ATOM 527 N N . ALA A 1 72 ? 6.853 -4.004 -12.707 1.00 96.19 72 ALA A N 1
ATOM 528 C CA . ALA A 1 72 ? 6.550 -4.036 -14.126 1.00 96.19 72 ALA A CA 1
ATOM 529 C C . ALA A 1 72 ? 5.591 -5.202 -14.447 1.00 96.19 72 ALA A C 1
ATOM 531 O O . ALA A 1 72 ? 5.786 -6.309 -13.927 1.00 96.19 72 ALA A O 1
ATOM 532 N N . PRO A 1 73 ? 4.590 -4.996 -15.323 1.00 93.44 73 PRO A N 1
ATOM 533 C CA . PRO A 1 73 ? 3.650 -6.042 -15.712 1.00 93.44 73 PRO A CA 1
ATOM 534 C C . PRO A 1 73 ? 4.352 -7.315 -16.202 1.00 93.44 73 PRO A C 1
ATOM 536 O O . PRO A 1 73 ? 5.311 -7.262 -16.974 1.00 93.44 73 PRO A O 1
ATOM 539 N N . GLY A 1 74 ? 3.885 -8.473 -15.729 1.00 91.25 74 GLY A N 1
ATOM 540 C CA . GLY A 1 74 ? 4.459 -9.777 -16.080 1.00 91.25 74 GLY A CA 1
ATOM 541 C C . GLY A 1 74 ? 5.889 -10.013 -15.573 1.00 91.25 74 GLY A C 1
ATOM 542 O O . GLY A 1 74 ? 6.522 -10.981 -15.984 1.00 91.25 74 GLY A O 1
ATOM 543 N N . GLY A 1 75 ? 6.434 -9.137 -14.719 1.00 91.12 75 GLY A N 1
ATOM 544 C CA . GLY A 1 75 ? 7.799 -9.260 -14.200 1.00 91.12 75 GLY A CA 1
ATOM 545 C C . GLY A 1 75 ? 8.894 -9.007 -15.245 1.00 91.12 75 GLY A C 1
ATOM 546 O O . GLY A 1 75 ? 10.070 -9.297 -14.999 1.00 91.12 75 GLY A O 1
ATOM 547 N N . VAL A 1 76 ? 8.546 -8.459 -16.409 1.00 94.69 76 VAL A N 1
ATOM 548 C CA . VAL A 1 76 ? 9.496 -8.176 -17.491 1.00 94.69 76 VAL A CA 1
ATOM 549 C C . VAL A 1 76 ? 10.041 -6.752 -17.335 1.00 94.69 76 VAL A C 1
ATOM 551 O O . VAL A 1 76 ? 9.253 -5.830 -17.143 1.00 94.69 76 VAL A O 1
ATOM 554 N N . PRO A 1 77 ? 11.369 -6.525 -17.409 1.00 97.06 77 PRO A N 1
ATOM 555 C CA . PRO A 1 77 ? 11.912 -5.172 -17.414 1.00 97.06 77 PRO A CA 1
ATOM 556 C C . PRO A 1 77 ? 11.391 -4.368 -18.608 1.00 97.06 77 PRO A C 1
ATOM 558 O O . PRO A 1 77 ? 11.598 -4.759 -19.755 1.00 97.06 77 PRO A O 1
ATOM 561 N N . VAL A 1 78 ? 10.759 -3.225 -18.342 1.00 97.44 78 VAL A N 1
ATOM 562 C CA . VAL A 1 78 ? 10.259 -2.315 -19.383 1.00 97.44 78 VAL A CA 1
ATOM 563 C C . VAL A 1 78 ? 10.715 -0.879 -19.111 1.00 97.44 78 VAL A C 1
ATOM 565 O O . VAL A 1 78 ? 10.972 -0.533 -17.955 1.00 97.44 78 VAL A O 1
ATOM 568 N N . PRO A 1 79 ? 10.857 -0.029 -20.148 1.00 95.88 79 PRO A N 1
ATOM 569 C CA . PRO A 1 79 ? 11.291 1.358 -19.970 1.00 95.88 79 PRO A CA 1
ATOM 570 C C . PRO A 1 79 ? 10.345 2.163 -19.072 1.00 95.88 79 PRO A C 1
ATOM 572 O O . PRO A 1 79 ? 10.786 2.960 -18.245 1.00 95.88 79 PRO A O 1
ATOM 575 N N . SER A 1 80 ? 9.040 1.945 -19.214 1.00 95.50 80 SER A N 1
ATOM 576 C CA . SER A 1 80 ? 8.022 2.584 -18.391 1.00 95.50 80 SER A CA 1
ATOM 577 C C . SER A 1 80 ? 6.774 1.719 -18.265 1.00 95.50 80 SER A C 1
ATOM 579 O O . SER A 1 80 ? 6.486 0.890 -19.128 1.00 95.50 80 SER A O 1
ATOM 581 N N . PHE A 1 81 ? 6.038 1.902 -17.173 1.00 95.88 81 PHE A N 1
ATOM 582 C CA . PHE A 1 81 ? 4.769 1.222 -16.924 1.00 95.88 81 PHE A CA 1
ATOM 583 C C . PHE A 1 81 ? 3.891 2.034 -15.969 1.00 95.88 81 PHE A C 1
ATOM 585 O O . PHE A 1 81 ? 4.375 2.886 -15.223 1.00 95.88 81 PHE A O 1
ATOM 592 N N . ARG A 1 82 ? 2.578 1.790 -16.010 1.00 95.62 82 ARG A N 1
ATOM 593 C CA . ARG A 1 82 ? 1.600 2.455 -15.143 1.00 95.62 82 ARG A CA 1
ATOM 594 C C . ARG A 1 82 ? 1.440 1.692 -13.833 1.00 95.62 82 ARG A C 1
ATOM 596 O O . ARG A 1 82 ? 1.378 0.465 -13.834 1.00 95.62 82 ARG A O 1
ATOM 603 N N . VAL A 1 83 ? 1.308 2.436 -12.748 1.00 95.75 83 VAL A N 1
ATOM 604 C CA . VAL A 1 83 ? 0.891 1.952 -11.430 1.00 95.75 83 VAL A CA 1
ATOM 605 C C . VAL A 1 83 ? -0.302 2.761 -10.951 1.00 95.75 83 VAL A C 1
ATOM 607 O O . VAL A 1 83 ? -0.539 3.869 -11.448 1.00 95.75 83 VAL A O 1
ATOM 610 N N . GLY A 1 84 ? -1.038 2.241 -9.979 1.00 93.69 84 GLY A N 1
ATOM 611 C CA . GLY A 1 84 ? -2.161 2.963 -9.405 1.00 93.69 84 GLY A CA 1
ATOM 612 C C . GLY A 1 84 ? -2.646 2.392 -8.090 1.00 93.69 84 GLY A C 1
ATOM 613 O O . GLY A 1 84 ? -2.340 1.256 -7.730 1.00 93.69 84 GLY A O 1
ATOM 614 N N . TRP A 1 85 ? -3.411 3.209 -7.381 1.00 93.81 85 TRP A N 1
ATOM 615 C CA . TRP A 1 85 ? -4.167 2.784 -6.217 1.00 93.81 85 TRP A CA 1
ATOM 616 C C . TRP A 1 85 ? -5.511 3.501 -6.162 1.00 93.81 85 TRP A C 1
ATOM 618 O O . TRP A 1 85 ? -5.662 4.630 -6.640 1.00 93.81 85 TRP A O 1
ATOM 628 N N . ALA A 1 86 ? -6.485 2.842 -5.552 1.00 93.44 86 ALA A N 1
ATOM 629 C CA . ALA A 1 86 ? -7.770 3.421 -5.214 1.00 93.44 86 ALA A CA 1
ATOM 630 C C . ALA A 1 86 ? -8.144 3.070 -3.776 1.00 93.44 86 ALA A C 1
ATOM 632 O O . ALA A 1 86 ? -7.836 1.973 -3.319 1.00 93.44 86 ALA A O 1
ATOM 633 N N . VAL A 1 87 ? -8.806 3.996 -3.086 1.00 92.62 87 VAL A N 1
ATOM 634 C CA . VAL A 1 87 ? -9.409 3.790 -1.764 1.00 92.62 87 VAL A CA 1
ATOM 635 C C . VAL A 1 87 ? -10.777 4.460 -1.785 1.00 92.62 87 VAL A C 1
ATOM 637 O O . VAL A 1 87 ? -10.877 5.686 -1.889 1.00 92.62 87 VAL A O 1
ATOM 640 N N . GLY A 1 88 ? -11.838 3.658 -1.746 1.00 90.12 88 GLY A N 1
ATOM 641 C CA . GLY A 1 88 ? -13.198 4.154 -1.939 1.00 90.12 88 GLY A CA 1
ATOM 642 C C . GLY A 1 88 ? -13.338 4.910 -3.267 1.00 90.12 88 GLY A C 1
ATOM 643 O O . GLY A 1 88 ? -13.029 4.382 -4.331 1.00 90.12 88 GLY A O 1
ATOM 644 N N . ALA A 1 89 ? -13.795 6.164 -3.213 1.00 87.50 89 ALA A N 1
ATOM 645 C CA . ALA A 1 89 ? -13.968 7.006 -4.403 1.00 87.50 89 ALA A CA 1
ATOM 646 C C . ALA A 1 89 ? -12.662 7.654 -4.911 1.00 87.50 89 ALA A C 1
ATOM 648 O O . ALA A 1 89 ? -12.630 8.190 -6.020 1.00 87.50 89 ALA A O 1
ATOM 649 N N . SER A 1 90 ? -11.586 7.627 -4.122 1.00 86.12 90 SER A N 1
ATOM 650 C CA . SER A 1 90 ? -10.312 8.250 -4.480 1.00 86.12 90 SER A CA 1
ATOM 651 C C . SER A 1 90 ? -9.488 7.302 -5.338 1.00 86.12 90 SER A C 1
ATOM 653 O O . SER A 1 90 ? -9.256 6.164 -4.948 1.00 86.12 90 SER A O 1
ATOM 655 N N . THR A 1 91 ? -9.015 7.762 -6.496 1.00 90.00 91 THR A N 1
ATOM 656 C CA . THR A 1 91 ? -8.169 6.974 -7.408 1.00 90.00 91 THR A CA 1
ATOM 657 C C . THR A 1 91 ? -6.967 7.793 -7.871 1.00 90.00 91 THR A C 1
ATOM 659 O O . THR A 1 91 ? -7.080 8.993 -8.146 1.00 90.00 91 THR A O 1
ATOM 662 N N . ARG A 1 92 ? -5.804 7.144 -7.973 1.00 88.19 92 ARG A N 1
ATOM 663 C CA . ARG A 1 92 ? -4.542 7.730 -8.435 1.00 88.19 92 ARG A CA 1
ATOM 664 C C . ARG A 1 92 ? -3.809 6.765 -9.352 1.00 88.19 92 ARG A C 1
ATOM 666 O O . ARG A 1 92 ? -3.828 5.557 -9.144 1.00 88.19 92 ARG A O 1
ATOM 673 N N . HIS A 1 93 ? -3.146 7.319 -10.361 1.00 91.50 93 HIS A N 1
ATOM 674 C CA . HIS A 1 93 ? -2.269 6.563 -11.241 1.00 91.50 93 HIS A CA 1
ATOM 675 C C . HIS A 1 93 ? -1.026 7.370 -11.573 1.00 91.50 93 HIS A C 1
ATOM 677 O O . HIS A 1 93 ? -1.099 8.583 -11.766 1.00 91.50 93 HIS A O 1
ATOM 683 N N . HIS A 1 94 ? 0.095 6.673 -11.702 1.00 90.69 94 HIS A N 1
ATOM 684 C CA . HIS A 1 94 ? 1.384 7.259 -12.031 1.00 90.69 94 HIS A CA 1
ATOM 685 C C . HIS A 1 94 ? 2.096 6.417 -13.084 1.00 90.69 94 HIS A C 1
ATOM 687 O O . HIS A 1 94 ? 1.900 5.204 -13.171 1.00 90.69 94 HIS A O 1
ATOM 693 N N . THR A 1 95 ? 2.944 7.065 -13.878 1.00 93.44 95 THR A N 1
ATOM 694 C CA . THR A 1 95 ? 3.848 6.377 -14.801 1.00 93.44 95 THR A CA 1
ATOM 695 C C . THR A 1 95 ? 5.213 6.260 -14.150 1.00 93.44 95 THR A C 1
ATOM 697 O O . THR A 1 95 ? 5.886 7.261 -13.907 1.00 93.44 95 THR A O 1
ATOM 700 N N . VAL A 1 96 ? 5.636 5.028 -13.907 1.00 93.12 96 VAL A N 1
ATOM 701 C CA . VAL A 1 96 ? 6.997 4.710 -13.491 1.00 93.12 96 VAL A CA 1
ATOM 702 C C . VAL A 1 96 ? 7.866 4.670 -14.732 1.00 93.12 96 VAL A C 1
ATOM 704 O O . VAL A 1 96 ? 7.510 4.048 -15.730 1.00 93.12 96 VAL A O 1
ATOM 707 N N . THR A 1 97 ? 9.003 5.350 -14.670 1.00 93.75 97 THR A N 1
ATOM 708 C CA . THR A 1 97 ? 10.013 5.346 -15.728 1.00 93.75 97 THR A CA 1
ATOM 709 C C . THR A 1 97 ? 11.331 4.899 -15.124 1.00 93.75 97 THR A C 1
ATOM 711 O O . THR A 1 97 ? 11.670 5.308 -14.014 1.00 93.75 97 THR A O 1
ATOM 714 N N . GLY A 1 98 ? 12.069 4.057 -15.842 1.00 91.56 98 GLY A N 1
ATOM 715 C CA . GLY A 1 98 ? 13.406 3.662 -15.427 1.00 91.56 98 GLY A CA 1
ATOM 716 C C . GLY A 1 98 ? 14.396 4.837 -15.400 1.00 91.56 98 GLY A C 1
ATOM 717 O O . GLY A 1 98 ? 14.105 5.929 -15.903 1.00 91.56 98 GLY A O 1
ATOM 718 N N . PRO A 1 99 ? 15.581 4.645 -14.803 1.00 92.19 99 PRO A N 1
ATOM 719 C CA . PRO A 1 99 ? 16.553 5.714 -14.663 1.00 92.19 99 PRO A CA 1
ATOM 720 C C . PRO A 1 99 ? 17.045 6.200 -16.029 1.00 92.19 99 PRO A C 1
ATOM 722 O O . PRO A 1 99 ? 17.167 5.437 -16.993 1.00 92.19 99 PRO A O 1
ATOM 725 N N . ARG A 1 100 ? 17.349 7.497 -16.088 1.00 93.00 100 ARG A N 1
ATOM 726 C CA . ARG A 1 100 ? 17.959 8.162 -17.239 1.00 93.00 100 ARG A CA 1
ATOM 727 C C . ARG A 1 100 ? 18.941 9.224 -16.762 1.00 93.00 100 ARG A C 1
ATOM 729 O O . ARG A 1 100 ? 18.675 9.918 -15.781 1.00 93.00 100 ARG A O 1
ATOM 736 N N . ALA A 1 101 ? 20.063 9.352 -17.455 1.00 92.19 101 ALA A N 1
ATOM 737 C CA . ALA A 1 101 ? 21.097 10.330 -17.143 1.00 92.19 101 ALA A CA 1
ATOM 738 C C . ALA A 1 101 ? 20.957 11.570 -18.029 1.00 92.19 101 ALA A C 1
ATOM 740 O O . ALA A 1 101 ? 20.464 11.488 -19.155 1.00 92.19 101 ALA A O 1
ATOM 741 N N . ARG A 1 102 ? 21.434 12.719 -17.544 1.00 94.19 102 ARG A N 1
ATOM 742 C CA . ARG A 1 102 ? 21.722 13.863 -18.414 1.00 94.19 102 ARG A CA 1
ATOM 743 C C . ARG A 1 102 ? 23.054 13.609 -19.104 1.00 94.19 102 ARG A C 1
ATOM 745 O O . ARG A 1 102 ? 24.071 13.463 -18.434 1.00 94.19 102 ARG A O 1
ATOM 752 N N . VAL A 1 103 ? 23.033 13.547 -20.426 1.00 93.81 103 VAL A N 1
ATOM 753 C CA . VAL A 1 103 ? 24.214 13.296 -21.249 1.00 93.81 103 VAL A CA 1
ATOM 754 C C . VAL A 1 103 ? 24.529 14.566 -22.019 1.00 93.81 103 VAL A C 1
ATOM 756 O O . VAL A 1 103 ? 23.654 15.139 -22.668 1.00 93.81 103 VAL A O 1
ATOM 759 N N . TYR A 1 104 ? 25.776 15.018 -21.927 1.00 94.69 104 TYR A N 1
ATOM 760 C CA . TYR A 1 104 ? 26.263 16.119 -22.743 1.00 94.69 104 TYR A CA 1
ATOM 761 C C . TYR A 1 104 ? 26.878 15.571 -24.025 1.00 94.69 104 TYR A C 1
ATOM 763 O O . TYR A 1 104 ? 27.791 14.745 -23.979 1.00 94.69 104 TYR A O 1
ATOM 771 N N . THR A 1 105 ? 26.396 16.054 -25.164 1.00 93.12 105 THR A N 1
ATOM 772 C CA . THR A 1 105 ? 26.967 15.746 -26.473 1.00 93.12 105 THR A CA 1
ATOM 773 C C . THR A 1 105 ? 27.541 17.037 -27.061 1.00 93.12 105 THR A C 1
ATOM 775 O O . THR A 1 105 ? 26.779 17.984 -27.280 1.00 93.12 105 THR A O 1
ATOM 778 N N . PRO A 1 106 ? 28.864 17.125 -27.316 1.00 90.69 106 PRO A N 1
ATOM 779 C CA . PRO A 1 106 ? 29.455 18.305 -27.943 1.00 90.69 106 PRO A CA 1
ATOM 780 C C . PRO A 1 106 ? 28.714 18.675 -29.235 1.00 90.69 106 PRO A C 1
ATOM 782 O O . PRO A 1 106 ? 28.362 17.791 -30.011 1.00 90.69 106 PRO A O 1
ATOM 785 N N . LEU A 1 107 ? 28.464 19.972 -29.444 1.00 87.19 107 LEU A N 1
ATOM 786 C CA . LEU A 1 107 ? 27.679 20.559 -30.551 1.00 87.19 107 LEU A CA 1
ATOM 787 C C . LEU A 1 107 ? 26.152 20.329 -30.517 1.00 87.19 107 LEU A C 1
ATOM 789 O O . LEU A 1 107 ? 25.435 21.054 -31.198 1.00 87.19 107 LEU A O 1
ATOM 793 N N . LEU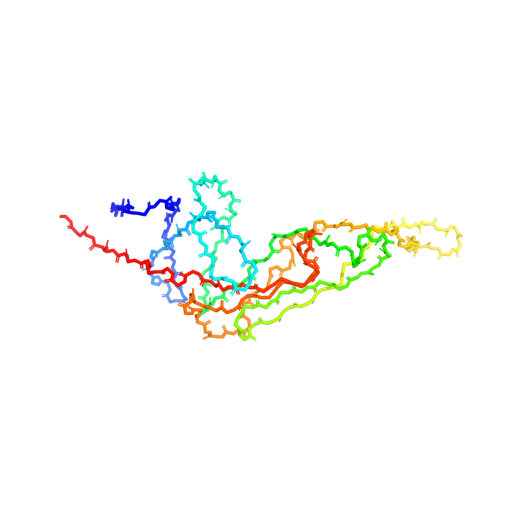 A 1 108 ? 25.641 19.389 -29.714 1.00 84.94 108 LEU A N 1
ATOM 794 C CA . LEU A 1 108 ? 24.202 19.079 -29.590 1.00 84.94 108 LEU A CA 1
ATOM 795 C C . LEU A 1 108 ? 23.614 19.436 -28.212 1.00 84.94 108 LEU A C 1
ATOM 797 O O . LEU A 1 108 ? 22.397 19.460 -28.042 1.00 84.94 108 LEU A O 1
ATOM 801 N N . GLY A 1 109 ? 24.465 19.756 -27.236 1.00 92.56 109 GLY A N 1
ATOM 802 C CA . GLY A 1 109 ? 24.057 20.207 -25.909 1.00 92.56 109 GLY A CA 1
ATOM 803 C C . GLY A 1 109 ? 23.656 19.070 -24.968 1.00 92.56 109 GLY A C 1
ATOM 804 O O . GLY A 1 109 ? 24.086 17.924 -25.110 1.00 92.56 109 GLY A O 1
ATOM 805 N N . TRP A 1 110 ? 22.867 19.412 -23.947 1.00 95.25 110 TRP A N 1
ATOM 806 C CA . TRP A 1 110 ? 22.376 18.463 -22.948 1.00 95.25 110 TRP A CA 1
ATOM 807 C C . TRP A 1 110 ? 21.142 17.725 -23.454 1.00 95.25 110 TRP A C 1
ATOM 809 O O . TRP A 1 110 ? 20.133 18.338 -23.793 1.00 95.25 110 TRP A O 1
ATOM 819 N N . SER A 1 111 ? 21.198 16.400 -23.421 1.00 93.44 111 SER A N 1
ATOM 820 C CA . SER A 1 111 ? 20.068 15.521 -23.696 1.00 93.44 111 SER A CA 1
ATOM 821 C C . SER A 1 111 ? 19.876 14.524 -22.555 1.00 93.44 111 SER A C 1
ATOM 823 O O . SER A 1 111 ? 20.624 14.508 -21.572 1.00 93.44 111 SER A O 1
ATOM 825 N N . LEU A 1 112 ? 18.830 13.712 -22.649 1.00 93.56 112 LEU A N 1
ATOM 826 C CA . LEU A 1 112 ? 18.598 12.611 -21.726 1.00 93.56 112 LEU A CA 1
ATOM 827 C C . LEU A 1 112 ? 18.994 11.311 -22.412 1.00 93.56 112 LEU A C 1
ATOM 829 O O . LEU A 1 112 ? 18.685 11.114 -23.587 1.00 93.56 112 LEU A O 1
ATOM 833 N N . SER A 1 113 ? 19.647 10.419 -21.671 1.00 92.44 113 SER A N 1
ATOM 834 C CA . SER A 1 113 ? 19.913 9.068 -22.155 1.00 92.44 113 SER A CA 1
ATOM 835 C C . SER A 1 113 ? 18.599 8.349 -22.488 1.00 92.44 113 SER A C 1
ATOM 837 O O . SER A 1 113 ? 17.548 8.683 -21.921 1.00 92.44 113 SER A O 1
ATOM 839 N N . PRO A 1 114 ? 18.648 7.295 -23.321 1.00 94.38 114 PRO A N 1
ATOM 840 C CA . PRO A 1 114 ? 17.582 6.306 -23.356 1.00 94.38 114 PRO A CA 1
ATOM 841 C C . PRO A 1 114 ? 17.232 5.832 -21.940 1.00 94.38 114 PRO A C 1
ATOM 843 O O . PRO A 1 114 ? 18.087 5.796 -21.046 1.00 94.38 114 PRO A O 1
ATOM 846 N N . ILE A 1 115 ? 15.961 5.498 -21.740 1.00 95.56 115 ILE A N 1
ATOM 847 C CA . ILE A 1 115 ? 15.466 4.990 -20.464 1.00 95.56 115 ILE A CA 1
ATOM 848 C C . ILE A 1 115 ? 15.973 3.562 -20.280 1.00 95.56 115 ILE A C 1
ATOM 850 O O . ILE A 1 115 ? 15.789 2.720 -21.159 1.00 95.56 115 ILE A O 1
ATOM 854 N N . VAL A 1 116 ? 16.573 3.281 -19.127 1.00 95.88 116 VAL A N 1
ATOM 855 C CA . VAL A 1 116 ? 16.990 1.924 -18.766 1.00 95.88 116 VAL A CA 1
ATOM 856 C C . VAL A 1 116 ? 15.760 1.124 -18.324 1.00 95.88 116 VAL A C 1
ATOM 858 O O . VAL A 1 116 ? 15.103 1.540 -17.371 1.00 95.88 116 VAL A O 1
ATOM 861 N N . PRO A 1 117 ? 15.420 -0.013 -18.960 1.00 97.19 117 PRO A N 1
ATOM 862 C CA . PRO A 1 117 ? 14.288 -0.832 -18.537 1.00 97.19 117 PRO A CA 1
ATOM 863 C C . PRO A 1 117 ? 14.436 -1.344 -17.103 1.00 97.19 117 PRO A C 1
ATOM 865 O O . PRO A 1 117 ? 15.502 -1.822 -16.713 1.00 97.19 117 PRO A O 1
ATOM 868 N N . VAL A 1 118 ? 13.352 -1.297 -16.328 1.00 96.56 118 VAL A N 1
ATOM 869 C CA . VAL A 1 118 ? 13.334 -1.767 -14.936 1.00 96.56 118 VAL A CA 1
ATOM 870 C C . VAL A 1 118 ? 12.191 -2.744 -14.700 1.00 96.56 118 VAL A C 1
ATOM 872 O O . VAL A 1 118 ? 11.098 -2.589 -15.237 1.00 96.56 118 VAL A O 1
ATOM 875 N N . ARG A 1 119 ? 12.450 -3.771 -13.881 1.00 97.06 119 ARG A N 1
ATOM 876 C CA . ARG A 1 119 ? 11.424 -4.717 -13.404 1.00 97.06 119 ARG A CA 1
ATOM 877 C C . ARG A 1 119 ? 10.669 -4.176 -12.194 1.00 97.06 119 ARG A C 1
ATOM 879 O O . ARG A 1 119 ? 9.516 -4.528 -11.983 1.00 97.06 119 ARG A O 1
ATOM 886 N N . ARG A 1 120 ? 11.339 -3.373 -11.369 1.00 95.56 120 ARG A N 1
ATOM 887 C CA . ARG A 1 120 ? 10.776 -2.787 -10.154 1.00 95.56 120 ARG A CA 1
ATOM 888 C C . ARG A 1 120 ? 11.403 -1.435 -9.866 1.00 95.56 120 ARG A C 1
ATOM 890 O O . ARG A 1 120 ? 12.572 -1.234 -10.196 1.00 95.56 120 ARG A O 1
ATOM 897 N N . ALA A 1 121 ? 10.650 -0.551 -9.230 1.00 92.62 121 ALA A N 1
ATOM 898 C CA . ALA A 1 121 ? 11.144 0.741 -8.771 1.00 92.62 121 ALA A CA 1
ATOM 899 C C . ALA A 1 121 ? 10.453 1.133 -7.457 1.00 92.62 121 ALA A C 1
ATOM 901 O O . ALA A 1 121 ? 9.245 0.929 -7.338 1.00 92.62 121 ALA A O 1
ATOM 902 N N . PRO A 1 122 ? 11.176 1.684 -6.471 1.00 90.62 122 PRO A N 1
ATOM 903 C CA . PRO A 1 122 ? 10.536 2.245 -5.289 1.00 90.62 122 PRO A CA 1
ATOM 904 C C . PRO A 1 122 ? 9.714 3.483 -5.672 1.00 90.62 122 PRO A C 1
ATOM 906 O O . PRO A 1 122 ? 10.162 4.314 -6.464 1.00 90.62 122 PRO A O 1
ATOM 909 N N . LEU A 1 123 ? 8.521 3.608 -5.099 1.00 84.88 123 LEU A N 1
ATOM 910 C CA . LEU A 1 123 ? 7.744 4.842 -5.087 1.00 84.88 123 LEU A CA 1
ATOM 911 C C . LEU A 1 123 ? 8.062 5.566 -3.779 1.00 84.88 123 LEU A C 1
ATOM 913 O O . LEU A 1 123 ? 7.794 5.038 -2.702 1.00 84.88 123 LEU A O 1
ATOM 917 N N . GLY A 1 124 ? 8.698 6.733 -3.882 1.00 68.50 124 GLY A N 1
ATOM 918 C CA . GLY A 1 124 ? 8.971 7.595 -2.731 1.00 68.50 124 GLY A CA 1
ATOM 919 C C . GLY A 1 124 ? 7.805 8.532 -2.405 1.00 68.50 124 GLY A C 1
ATOM 920 O O . GLY A 1 124 ? 6.855 8.658 -3.180 1.00 68.50 124 GLY A O 1
ATOM 921 N N . ASP A 1 125 ? 7.940 9.259 -1.297 1.00 53.56 125 ASP A N 1
ATOM 922 C CA . ASP A 1 125 ? 6.893 10.099 -0.688 1.00 53.56 125 ASP A CA 1
ATOM 923 C C . ASP A 1 125 ? 6.448 11.293 -1.544 1.00 53.56 125 ASP A C 1
ATOM 925 O O . ASP A 1 125 ? 5.415 11.901 -1.286 1.00 53.56 125 ASP A O 1
ATOM 929 N N . ALA A 1 126 ? 7.175 11.612 -2.619 1.00 45.88 126 ALA A N 1
ATOM 930 C CA . ALA A 1 126 ? 6.853 12.704 -3.542 1.00 45.88 126 ALA A CA 1
ATOM 931 C C . ALA A 1 126 ? 5.518 12.526 -4.302 1.00 45.88 126 ALA A C 1
ATOM 933 O O . ALA A 1 126 ? 5.122 13.407 -5.065 1.00 45.88 126 ALA A O 1
ATOM 934 N N . LEU A 1 127 ? 4.831 11.391 -4.126 1.00 51.47 127 LEU A N 1
ATOM 935 C CA . LEU A 1 127 ? 3.483 11.149 -4.648 1.00 51.47 127 LEU A CA 1
ATOM 936 C C . LEU A 1 127 ? 2.375 11.429 -3.618 1.00 51.47 127 LEU A C 1
ATOM 938 O O . LEU A 1 127 ? 1.196 11.261 -3.937 1.00 51.47 127 LEU A O 1
ATOM 942 N N . ALA A 1 128 ? 2.740 11.889 -2.417 1.00 44.62 128 ALA A N 1
ATOM 943 C CA . ALA A 1 128 ? 1.828 12.465 -1.445 1.00 44.62 128 ALA A CA 1
ATOM 944 C C . ALA A 1 128 ? 1.087 13.646 -2.081 1.00 44.62 128 ALA A C 1
ATOM 946 O O . ALA A 1 128 ? 1.662 14.703 -2.341 1.00 44.62 128 ALA A O 1
ATOM 947 N N . ARG A 1 129 ? -0.202 13.469 -2.360 1.00 50.97 129 ARG A N 1
ATOM 948 C CA . ARG A 1 129 ? -1.101 14.589 -2.623 1.00 50.97 129 ARG A CA 1
ATOM 949 C C . ARG A 1 129 ? -2.182 14.574 -1.569 1.00 50.97 129 ARG A C 1
ATOM 951 O O . ARG A 1 129 ? -2.748 13.518 -1.286 1.00 50.97 129 ARG A O 1
ATOM 958 N N . GLU A 1 130 ? -2.456 15.763 -1.053 1.00 50.56 130 GLU A N 1
ATOM 959 C CA . GLU A 1 130 ? -3.616 16.042 -0.222 1.00 50.56 130 GLU A CA 1
ATOM 960 C C . GLU A 1 130 ? -4.862 15.470 -0.905 1.00 50.56 130 GLU A C 1
ATOM 962 O O . GLU A 1 130 ? -5.025 15.554 -2.134 1.00 50.56 130 GLU A O 1
ATOM 967 N N . GLY A 1 131 ? -5.697 14.792 -0.124 1.00 50.00 131 GLY A N 1
ATOM 968 C CA . GLY A 1 131 ? -6.929 14.212 -0.615 1.00 50.00 131 GLY A CA 1
ATOM 969 C C . GLY A 1 131 ? -7.789 15.308 -1.235 1.00 50.00 131 GLY A C 1
ATOM 970 O O . GLY A 1 131 ? -8.308 16.169 -0.539 1.00 50.00 131 GLY A O 1
ATOM 971 N N . GLU A 1 132 ? -8.015 15.251 -2.549 1.00 49.25 132 GLU A N 1
ATOM 972 C CA . GLU A 1 132 ? -8.940 16.160 -3.253 1.00 49.25 132 GLU A CA 1
ATOM 973 C C . GLU A 1 132 ? -10.422 15.865 -2.908 1.00 49.25 132 GLU A C 1
ATOM 975 O O . GLU A 1 132 ? -11.340 16.376 -3.547 1.00 49.25 132 GLU A O 1
ATOM 980 N N . GLY A 1 133 ? -10.674 15.026 -1.898 1.00 52.62 133 GLY A N 1
ATOM 981 C CA . GLY A 1 133 ? -11.993 14.698 -1.381 1.00 52.62 133 GLY A CA 1
ATOM 982 C C . GLY A 1 133 ? -12.173 15.249 0.029 1.00 52.62 133 GLY A C 1
ATOM 983 O O . GLY A 1 133 ? -11.546 14.771 0.967 1.00 52.62 133 GLY A O 1
ATOM 984 N N . TYR A 1 134 ? -13.100 16.192 0.197 1.00 54.75 134 TYR A N 1
ATOM 985 C CA . TYR A 1 134 ? -13.540 16.760 1.482 1.00 54.75 134 TYR A CA 1
ATOM 986 C C . TYR A 1 134 ? -14.256 15.749 2.412 1.00 54.75 134 TYR A C 1
ATOM 988 O O . TYR A 1 134 ? -15.197 16.111 3.116 1.00 54.75 134 TYR A O 1
ATOM 996 N N . ARG A 1 135 ? -13.927 14.452 2.363 1.00 72.06 135 ARG A N 1
ATOM 997 C CA . ARG A 1 135 ? -14.633 13.411 3.120 1.00 72.06 135 ARG A CA 1
ATOM 998 C C . ARG A 1 135 ? -13.661 12.483 3.824 1.00 72.06 135 ARG A C 1
ATOM 1000 O O . ARG A 1 135 ? -12.704 11.997 3.229 1.00 72.06 135 ARG A O 1
ATOM 1007 N N . TYR A 1 136 ? -13.970 12.216 5.084 1.00 81.56 136 TYR A N 1
ATOM 1008 C CA . TYR A 1 136 ? -13.312 11.185 5.865 1.00 81.56 136 TYR A CA 1
ATOM 1009 C C . TYR A 1 136 ? -13.679 9.794 5.343 1.00 81.56 136 TYR A C 1
ATOM 1011 O O . TYR A 1 136 ? -14.833 9.549 4.971 1.00 81.56 136 TYR A O 1
ATOM 1019 N N . LEU A 1 137 ? -12.697 8.893 5.337 1.00 86.12 137 LEU A N 1
ATOM 1020 C CA . LEU A 1 137 ? -12.942 7.466 5.154 1.00 86.12 137 LEU A CA 1
ATOM 1021 C C . LEU A 1 137 ? -13.765 6.917 6.331 1.00 86.12 137 LEU A C 1
ATOM 1023 O O . LEU A 1 137 ? -13.576 7.310 7.481 1.00 86.12 137 LEU A O 1
ATOM 1027 N N . ARG A 1 138 ? -14.675 5.995 6.033 1.00 88.94 138 ARG A N 1
ATOM 1028 C CA . ARG A 1 138 ? -15.481 5.218 6.980 1.00 88.94 138 ARG A CA 1
ATOM 1029 C C . ARG A 1 138 ? -14.675 4.107 7.642 1.00 88.94 138 ARG A C 1
ATOM 1031 O O . ARG A 1 138 ? -15.047 3.665 8.721 1.00 88.94 138 ARG A O 1
ATOM 1038 N N . GLY A 1 139 ? -13.581 3.679 7.015 1.00 89.44 139 GLY A N 1
ATOM 1039 C CA . GLY A 1 139 ? -12.679 2.656 7.529 1.00 89.44 139 GLY A CA 1
ATOM 1040 C C . GLY A 1 139 ? -12.963 1.255 6.999 1.00 89.44 139 GLY A C 1
ATOM 1041 O O . GLY A 1 139 ? -12.243 0.334 7.370 1.00 89.44 139 GLY A O 1
ATOM 1042 N N . ASP A 1 140 ? -13.959 1.076 6.131 1.00 93.38 140 ASP A N 1
ATOM 1043 C CA . ASP A 1 140 ? -14.307 -0.201 5.502 1.00 93.38 140 ASP A CA 1
ATOM 1044 C C . ASP A 1 140 ? -14.160 -0.177 3.973 1.00 93.38 140 ASP A C 1
ATOM 1046 O O . ASP A 1 140 ? -14.561 -1.126 3.303 1.00 93.38 140 ASP A O 1
ATOM 1050 N N . GLU A 1 141 ? -13.599 0.895 3.410 1.00 93.50 141 GLU A N 1
ATOM 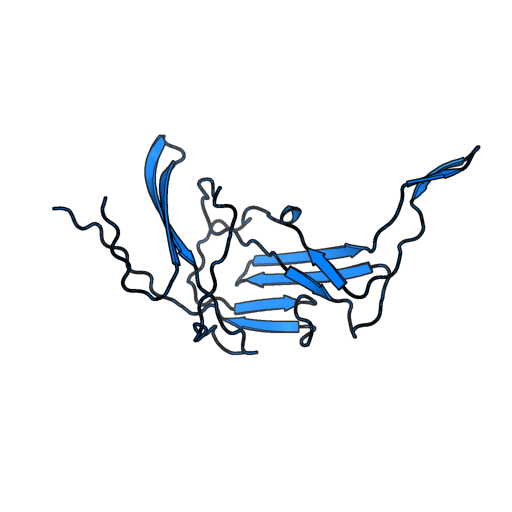1051 C CA . GLU A 1 141 ? -13.478 1.098 1.972 1.00 93.50 141 GLU A CA 1
ATOM 1052 C C . GLU A 1 141 ? -12.772 -0.052 1.257 1.00 93.50 141 GLU A C 1
ATOM 1054 O O . GLU A 1 141 ? -11.823 -0.653 1.762 1.00 93.50 141 GLU A O 1
ATOM 1059 N N . GLU A 1 142 ? -13.201 -0.304 0.020 1.00 95.50 142 GLU A N 1
ATOM 1060 C CA . GLU A 1 142 ? -12.420 -1.114 -0.903 1.00 95.50 142 GLU A CA 1
ATOM 1061 C C . GLU A 1 142 ? -11.136 -0.376 -1.288 1.00 95.50 142 GLU A C 1
ATOM 1063 O O . GLU A 1 142 ? -11.147 0.823 -1.588 1.00 95.50 142 GLU A O 1
ATOM 1068 N N . VAL A 1 143 ? -10.041 -1.126 -1.291 1.00 96.00 143 VAL A N 1
ATOM 1069 C CA . VAL A 1 143 ? -8.730 -0.709 -1.757 1.00 96.00 143 VAL A CA 1
ATOM 1070 C C . VAL A 1 143 ? -8.370 -1.536 -2.980 1.00 96.00 143 VAL A C 1
ATOM 1072 O O . VAL A 1 143 ? -8.492 -2.761 -2.973 1.00 96.00 143 VAL A O 1
ATOM 1075 N N . ILE A 1 144 ? -7.901 -0.865 -4.027 1.00 96.88 144 ILE A N 1
ATOM 1076 C CA . ILE A 1 144 ? -7.376 -1.500 -5.236 1.00 96.88 144 ILE A CA 1
ATOM 1077 C C . ILE A 1 144 ? -5.935 -1.047 -5.405 1.00 96.88 144 ILE A C 1
ATOM 1079 O O . ILE A 1 144 ? -5.659 0.147 -5.358 1.00 96.88 144 ILE A O 1
ATOM 1083 N N . LEU A 1 145 ? -5.029 -1.987 -5.638 1.00 96.25 145 LEU A N 1
ATOM 1084 C CA . LEU A 1 145 ? -3.636 -1.742 -5.980 1.00 96.25 145 LEU A CA 1
ATOM 1085 C C . LEU A 1 145 ? -3.359 -2.299 -7.375 1.00 96.25 145 LEU A C 1
ATOM 1087 O O . LEU A 1 145 ? -3.685 -3.449 -7.664 1.00 96.25 145 LEU A O 1
ATOM 1091 N N . GLU A 1 146 ? -2.728 -1.505 -8.231 1.00 97.06 146 GLU A N 1
ATOM 1092 C CA . GLU A 1 146 ? -2.349 -1.892 -9.589 1.00 97.06 146 GLU A CA 1
ATOM 1093 C C . GLU A 1 146 ? -0.833 -1.812 -9.741 1.00 97.06 146 GLU A C 1
ATOM 1095 O O . GLU A 1 146 ? -0.246 -0.733 -9.638 1.00 97.06 146 GLU A O 1
ATOM 1100 N N . ASN A 1 147 ? -0.198 -2.954 -10.015 1.00 96.88 147 ASN A N 1
ATOM 1101 C CA . ASN A 1 147 ? 1.250 -3.095 -10.176 1.00 96.88 147 ASN A CA 1
ATOM 1102 C C . ASN A 1 147 ? 2.059 -2.660 -8.935 1.00 96.88 147 ASN A C 1
ATOM 1104 O O . ASN A 1 147 ? 3.196 -2.203 -9.054 1.00 96.88 147 ASN A O 1
ATOM 1108 N N . LEU A 1 148 ? 1.479 -2.818 -7.739 1.00 95.62 148 LEU A N 1
ATOM 1109 C CA . LEU A 1 148 ? 2.111 -2.511 -6.443 1.00 95.62 148 LEU A CA 1
ATOM 1110 C C . LEU A 1 148 ? 2.288 -3.744 -5.541 1.00 95.62 148 LEU A C 1
ATOM 1112 O O . LEU A 1 148 ? 2.738 -3.618 -4.406 1.00 95.62 148 LEU A O 1
ATOM 1116 N N . HIS A 1 149 ? 1.956 -4.936 -6.041 1.00 94.50 149 HIS A N 1
ATOM 1117 C CA . HIS A 1 149 ? 2.202 -6.205 -5.363 1.00 94.50 149 HIS A CA 1
ATOM 1118 C C . HIS A 1 149 ? 3.039 -7.119 -6.271 1.00 94.50 149 HIS A C 1
ATOM 1120 O O . HIS A 1 149 ? 2.765 -7.170 -7.473 1.00 94.50 149 HIS A O 1
ATOM 1126 N N . PRO A 1 150 ? 4.036 -7.853 -5.739 1.00 93.12 150 PRO A N 1
ATOM 1127 C CA . PRO A 1 150 ? 4.907 -8.706 -6.551 1.00 93.12 150 PRO A CA 1
ATOM 1128 C C . PRO A 1 150 ? 4.160 -9.837 -7.274 1.00 93.12 150 PRO A C 1
ATOM 1130 O O . PRO A 1 150 ? 4.548 -10.214 -8.375 1.00 93.12 150 PRO A O 1
ATOM 1133 N N . GLU A 1 151 ? 3.097 -10.367 -6.665 1.00 93.44 151 GLU A N 1
ATOM 1134 C CA . GLU A 1 151 ? 2.358 -11.534 -7.181 1.00 93.44 151 GLU A CA 1
ATOM 1135 C C . GLU A 1 151 ? 1.033 -11.179 -7.863 1.00 93.44 151 GLU A C 1
ATOM 1137 O O . GLU A 1 151 ? 0.558 -11.920 -8.719 1.00 93.44 151 GLU A O 1
ATOM 1142 N N . TYR A 1 152 ? 0.434 -10.041 -7.504 1.00 94.88 152 TYR A N 1
ATOM 1143 C CA . TYR A 1 152 ? -0.909 -9.663 -7.940 1.00 94.88 152 TYR A CA 1
ATOM 1144 C C . TYR A 1 152 ? -0.821 -8.347 -8.721 1.00 94.88 152 TYR A C 1
ATOM 1146 O O . TYR A 1 152 ? -0.770 -7.279 -8.110 1.00 94.88 152 TYR A O 1
ATOM 1154 N N . PRO A 1 153 ? -0.825 -8.384 -10.070 1.00 94.81 153 PRO A N 1
ATOM 1155 C CA . PRO A 1 153 ? -0.807 -7.171 -10.892 1.00 94.81 153 PRO A CA 1
ATOM 1156 C C . PRO A 1 153 ? -1.996 -6.247 -10.612 1.00 94.81 153 PRO A C 1
ATOM 1158 O O . PRO A 1 153 ? -1.901 -5.036 -10.785 1.00 94.81 153 PRO A O 1
ATOM 1161 N N . ARG A 1 154 ? -3.110 -6.822 -10.152 1.00 96.56 154 ARG A N 1
ATOM 1162 C CA . ARG A 1 154 ? -4.248 -6.112 -9.581 1.00 96.56 154 ARG A CA 1
ATOM 1163 C C . ARG A 1 154 ? -4.650 -6.822 -8.295 1.00 96.56 154 ARG A C 1
ATOM 1165 O O . ARG A 1 154 ? -5.011 -7.995 -8.342 1.00 96.56 154 ARG A O 1
ATOM 1172 N N . LEU A 1 155 ? -4.580 -6.122 -7.172 1.00 96.94 155 LEU A N 1
ATOM 1173 C CA . LEU A 1 155 ? -4.933 -6.637 -5.855 1.00 96.94 155 LEU A CA 1
ATOM 1174 C C . LEU A 1 155 ? -6.062 -5.797 -5.275 1.00 96.94 155 LEU A C 1
ATOM 1176 O O . LEU A 1 155 ? -5.937 -4.580 -5.186 1.00 96.94 155 LEU A O 1
ATOM 1180 N N . THR A 1 156 ? -7.144 -6.449 -4.873 1.00 97.69 156 THR A N 1
ATOM 1181 C CA . THR A 1 156 ? -8.289 -5.801 -4.230 1.00 97.69 156 THR A CA 1
ATOM 1182 C C . THR A 1 156 ? -8.449 -6.356 -2.822 1.00 97.69 156 THR A C 1
ATOM 1184 O O . THR A 1 156 ? -8.314 -7.562 -2.634 1.00 97.69 156 THR A O 1
ATOM 1187 N N . PHE A 1 157 ? -8.728 -5.499 -1.846 1.00 96.75 157 PHE A N 1
ATOM 1188 C CA . PHE A 1 157 ? -9.028 -5.859 -0.454 1.00 96.75 157 PHE A CA 1
ATOM 1189 C C . PHE A 1 157 ? -9.881 -4.759 0.192 1.00 96.75 157 PHE A C 1
ATOM 1191 O O . PHE A 1 157 ? -10.212 -3.774 -0.466 1.00 96.75 157 PHE A O 1
ATOM 1198 N N . ARG A 1 158 ? -10.263 -4.902 1.465 1.00 95.94 158 ARG A N 1
ATOM 1199 C CA . ARG A 1 158 ? -10.999 -3.853 2.198 1.00 95.94 158 ARG A CA 1
ATOM 1200 C C . ARG A 1 158 ? -10.262 -3.389 3.443 1.00 95.94 158 ARG A C 1
ATOM 1202 O O . ARG A 1 158 ? -9.573 -4.179 4.084 1.00 95.94 158 ARG A O 1
ATOM 1209 N N . LEU A 1 159 ? -10.445 -2.126 3.811 1.00 94.50 159 LEU A N 1
ATOM 1210 C CA . LEU A 1 159 ? -10.021 -1.618 5.112 1.00 94.50 159 LEU A CA 1
ATOM 1211 C C . LEU A 1 159 ? -10.741 -2.375 6.256 1.00 94.50 159 LEU A C 1
ATOM 1213 O O . LEU A 1 159 ? -11.840 -2.901 6.055 1.00 94.50 159 LEU A O 1
ATOM 1217 N N . PRO A 1 160 ? -10.123 -2.483 7.449 1.00 91.50 160 PRO A N 1
ATOM 1218 C CA . PRO A 1 160 ? -10.532 -3.443 8.480 1.00 91.50 160 PRO A CA 1
ATOM 1219 C C . PRO A 1 160 ? -11.769 -3.028 9.295 1.00 91.50 160 PRO A C 1
ATOM 1221 O O . PRO A 1 160 ? -12.162 -3.748 10.209 1.00 91.50 160 PRO A O 1
ATOM 1224 N N . ASN A 1 161 ? -12.363 -1.866 9.014 1.00 90.56 161 ASN A N 1
ATOM 1225 C CA . ASN A 1 161 ? -13.448 -1.255 9.785 1.00 90.56 161 ASN A CA 1
ATOM 1226 C C . ASN A 1 161 ? -13.156 -1.214 11.296 1.00 90.56 161 ASN A C 1
ATOM 1228 O O . ASN A 1 161 ? -13.986 -1.588 12.129 1.00 90.56 161 ASN A O 1
ATOM 1232 N N . LEU A 1 162 ? -11.932 -0.818 11.659 1.00 83.00 162 LEU A N 1
ATOM 1233 C CA . LEU A 1 162 ? -11.520 -0.766 13.057 1.00 83.00 162 LEU A CA 1
ATOM 1234 C C . LEU A 1 162 ? -12.210 0.388 13.777 1.00 83.00 162 LEU A C 1
ATOM 1236 O O . LEU A 1 162 ? -11.991 1.558 13.464 1.00 83.00 162 LEU A O 1
ATOM 1240 N N . LEU A 1 163 ? -12.965 0.052 14.820 1.00 73.69 163 LEU A N 1
ATOM 1241 C CA . LEU A 1 163 ? -13.451 1.035 15.772 1.00 73.69 163 LEU A CA 1
ATOM 1242 C C . LEU A 1 163 ? -12.310 1.433 16.714 1.00 73.69 163 LEU A C 1
ATOM 1244 O O . LEU A 1 163 ? -11.944 0.684 17.621 1.00 73.69 163 LEU A O 1
ATOM 1248 N N . VAL A 1 164 ? -11.769 2.633 16.522 1.00 70.50 164 VAL A N 1
ATOM 1249 C CA . VAL A 1 164 ? -10.833 3.242 17.472 1.00 70.50 164 VAL A CA 1
ATOM 1250 C C . VAL A 1 164 ? -11.630 4.128 18.424 1.00 70.50 164 VAL A C 1
ATOM 1252 O O . VAL A 1 164 ? -12.066 5.216 18.062 1.00 70.50 164 VAL A O 1
ATOM 1255 N N . ALA A 1 165 ? -11.839 3.650 19.650 1.00 68.62 165 ALA A N 1
ATOM 1256 C CA . ALA A 1 165 ? -12.463 4.436 20.707 1.00 68.62 165 ALA A CA 1
ATOM 1257 C C . ALA A 1 165 ? -11.385 5.116 21.560 1.00 68.62 165 ALA A C 1
ATOM 1259 O O . ALA A 1 165 ? -10.594 4.451 22.231 1.00 68.62 165 ALA A O 1
ATOM 1260 N N . THR A 1 166 ? -11.375 6.446 21.559 1.00 65.56 166 THR A N 1
ATOM 1261 C CA . THR A 1 166 ? -10.534 7.262 22.439 1.00 65.56 166 THR A CA 1
ATOM 1262 C C . THR A 1 166 ? -11.399 7.894 23.521 1.00 65.56 166 THR A C 1
ATOM 1264 O O . THR A 1 166 ? -12.419 8.503 23.211 1.00 65.56 166 THR A O 1
ATOM 1267 N N . ALA A 1 167 ? -10.990 7.781 24.783 1.00 66.75 167 ALA A N 1
ATOM 1268 C CA . ALA A 1 167 ? -11.636 8.474 25.892 1.00 66.75 167 ALA A CA 1
ATOM 1269 C C . ALA A 1 167 ? -10.639 9.426 26.554 1.00 66.75 167 ALA A C 1
ATOM 1271 O O . ALA A 1 167 ? -9.527 9.022 26.905 1.00 66.75 167 ALA A O 1
ATOM 1272 N N . LEU A 1 168 ? -11.056 10.678 26.743 1.00 61.28 168 LEU A N 1
ATOM 1273 C CA . LEU A 1 168 ? -10.389 11.608 27.644 1.00 61.28 168 LEU A CA 1
ATOM 1274 C C . LEU A 1 168 ? -10.849 11.267 29.059 1.00 61.28 168 LEU A C 1
ATOM 1276 O O . LEU A 1 168 ? -12.028 11.389 29.380 1.00 61.28 168 LEU A O 1
ATOM 1280 N N . VAL A 1 169 ? -9.927 10.776 29.883 1.00 63.06 169 VAL A N 1
ATOM 1281 C CA . VAL A 1 169 ? -10.197 10.497 31.295 1.00 63.06 169 VAL A CA 1
ATOM 1282 C C . VAL A 1 169 ? -9.511 11.584 32.102 1.00 63.06 169 VAL A C 1
ATOM 1284 O O . VAL A 1 169 ? -8.281 11.589 32.205 1.00 63.06 169 VAL A O 1
ATOM 1287 N N . ASP A 1 170 ? -10.310 12.514 32.619 1.00 56.31 170 ASP A N 1
ATOM 1288 C CA . ASP A 1 170 ? -9.849 13.496 33.595 1.00 56.31 170 ASP A CA 1
ATOM 1289 C C . ASP A 1 170 ? -9.578 12.790 34.933 1.00 56.31 170 ASP A C 1
ATOM 1291 O O . ASP A 1 170 ? -10.219 11.779 35.249 1.00 56.31 170 ASP A O 1
ATOM 1295 N N . ARG A 1 171 ? -8.590 13.261 35.690 1.00 52.06 171 ARG A N 1
ATOM 1296 C CA . ARG A 1 171 ? -8.299 12.755 37.038 1.00 52.06 171 ARG A CA 1
ATOM 1297 C C . ARG A 1 171 ? -8.431 13.866 38.051 1.00 52.06 171 ARG A C 1
ATOM 1299 O O . ARG A 1 171 ? -7.755 14.892 37.840 1.00 52.06 171 ARG A O 1
#

InterPro domains:
  IPR018683 Domain of unknown function DUF2169 [PF09937] (26-128)

pLDDT: mean 84.52, std 13.15, range [44.62, 97.69]

Radius of gyration: 20.42 Å; chains: 1; bounding box: 45×41×68 Å

=== Feature glossary ===
Feature key, reading from the visual/contextual features back to the raw sequence:

Rendered structure images. Structure images are PyMOL renders from six orthogonal camera directions. Cartoon representation draws helices as coils and strands as arrows; sticks shows the backbone as bonds; surface shows the solvent-excluded envelope. Rainbow coloring maps sequence position to hue (blue→red, N→C); chain coloring assigns a distinct color per polypeptide.

Contact-map, Ramachandran, and PAE plots. Three diagnostic plots accompany the record. The Cα contact map visualizes the tertiary structure as a 2D adjacency matrix (8 Å cutoff, sequence-local contacts suppressed). The Ramachandran plot shows the distribution of backbone (φ, ψ) torsions, with points in the α and β basins reflecting secondary structure content. The PAE plot shows AlphaFold's inter-residue confidence as a color matrix.

InterPro / GO / CATH / organism. The annotation block draws on four external resources. InterPro: which protein families and domains the s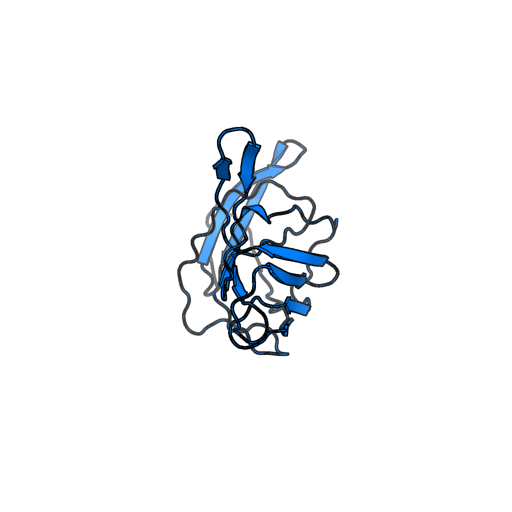equence belongs to. GO: standardized terms for what the protein does, what process it participates in, and where in the cell it acts. CATH: which structural fold it has in the CATH hierarchy. Organism: the species of origin.

Nearest PDB structures. Structural nearest neighbors (via Foldseek easy-search vs the PDB). Reported per hit: target PDB id, E-value, and alignment TM-score. A TM-score above ~0.5 is the conventional threshold for 'same fold'.

Predicted aligned error. Predicted aligned error is AlphaFold's pairwise confidence. Unlike pLDDT (per-residue), PAE is per-residue-pair and captures whether two parts of the structure are correctly placed relative to each other. Units are ångströms of expected positional error.

Solvent-accessible surface area. SASA measures how much of the protein is reachable by solvent. It is computed by rolling a water-sized probe over the atomic surface and summing the exposed area (Å²). Per-residue SASA distinguishes core (buried, low SASA) from surface (exposed, high SASA) residues; total SASA is a whole-molecule size measure.

B-factor. Crystallographic B-factors measure how much each atom's electron density is smeared out, in Å². They rise in mobile loops and surface residues and fall in the buried interior. In AlphaFold models this column is repurposed to hold pLDDT instead.

pLDDT. For AlphaFold models, the B-factor field carries pLDDT — the model's own estimate of local accuracy on a 0–100 scale. Regions with pLDDT<50 should be treated as essentially unmodeled; they often correspond to intrinsically disordered segments.

Backbone torsions (φ/ψ). φ (phi) and ψ (psi) are the two rotatable backbone dihedrals per residue: φ is the C(i-1)–N–Cα–C torsion, ψ is the N–Cα–C–N(i+1) torsion, both in degrees on (−180°, 180°]. α-helical residues cluster near (−60°, −45°); β-strand residues near (−120°, +130°). A Ramachandran plot is simply a scatter of (φ, ψ) for every residue.

Radius of gyration, Cα contacts, bounding box. Radius of gyration (Rg) is the root-mean-square distance of Cα atoms from their centroid — a single number for overall size and compactness. A globular domain of N residues has Rg ≈ 2.2·N^0.38 Å; an extended or disordered chain has a much larger Rg. The Cα contact count is the number of residue pairs whose Cα atoms are within 8 Å and are more than four positions apart in sequence — a standard proxy for tertiary packing density. The bounding box is the smallest axis-aligned box enclosing all Cα atoms.

Secondary structure (3-state, P-SEA). Three-state secondary structure (P-SEA) collapses the eight DSSP classes into helix (a), strand (b), and coil (c). P-SEA assigns these from Cα geometry alone — distances and angles — without requiring backbone oxygens, so it works on any Cα trace.

Secondary structure (8-state, DSSP). Secondary structure is the local, repeating backbone conformation. DSSP classifies it into eight states by reading the hydrogen-bond network: three helix types (H, G, I), two β types (E, B), two non-regular types (T, S), and unstructured coil (-).

Foldseek 3Di. The Foldseek 3Di string encodes local tertiary geometry as a 20-letter alphabet — one character per residue — derived from the relative positions of nearby Cα atoms. Unlike the amino-acid sequence, 3Di is a direct function of the 3D structure, so two proteins with the same fold have similar 3Di strings even at low sequence identity.

mmCIF coordinates. Structure coordinates are given as an mmCIF _atom_site loop: one row per atom with element, residue name, chain id, sequence number, and x/y/z position in Å. Only the four main-chain atoms per residue are included here; side chains are omitted to keep the record compact.

Sequence. This is the polypeptide sequence — one letter per residue, N-terminus first. Length ranges from a few dozen residues for small domains to over a thousand for large multi-domain proteins.